Protein AF-A0A950VYV1-F1 (afdb_monomer_lite)

Radius of gyration: 14.4 Å; chains: 1; bounding box: 33×33×34 Å

Structure (mmCIF, N/CA/C/O backbone):
data_AF-A0A950VYV1-F1
#
_entry.id   AF-A0A950VYV1-F1
#
loop_
_atom_site.group_PDB
_atom_site.id
_atom_site.type_symbol
_atom_site.label_atom_id
_atom_site.label_alt_id
_atom_site.label_comp_id
_atom_site.label_asym_id
_atom_site.label_entity_id
_atom_site.label_seq_id
_atom_site.pdbx_PDB_ins_code
_atom_site.Cartn_x
_atom_site.Cartn_y
_atom_site.Cartn_z
_atom_site.occupancy
_atom_site.B_iso_or_equiv
_atom_site.auth_seq_id
_atom_site.auth_com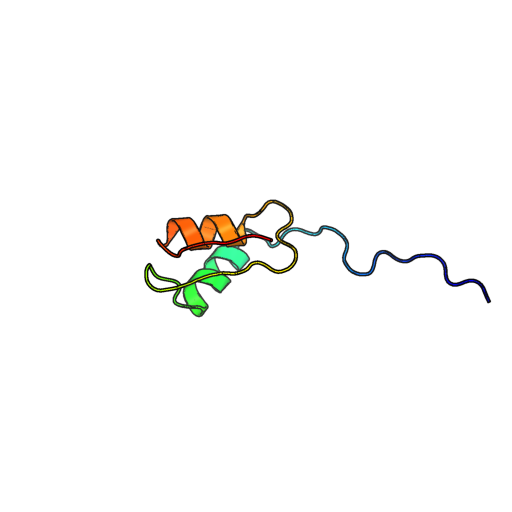p_id
_atom_site.auth_asym_id
_atom_site.auth_atom_id
_atom_site.pdbx_PDB_model_num
ATOM 1 N N . MET A 1 1 ? 19.711 -24.622 -23.684 1.00 49.84 1 MET A N 1
ATOM 2 C CA . MET A 1 1 ? 18.805 -23.457 -23.763 1.00 49.84 1 MET A CA 1
ATOM 3 C C . MET A 1 1 ? 18.835 -22.777 -22.403 1.00 49.84 1 MET A C 1
ATOM 5 O O . MET A 1 1 ? 18.230 -23.278 -21.469 1.00 49.84 1 MET A O 1
ATOM 9 N N . THR A 1 2 ? 19.658 -21.740 -22.249 1.00 60.19 2 THR A N 1
ATOM 10 C CA . THR A 1 2 ? 19.878 -21.076 -20.954 1.00 60.19 2 THR A CA 1
ATOM 11 C C . THR A 1 2 ? 18.876 -19.937 -20.820 1.00 60.19 2 THR A C 1
ATOM 13 O O . THR A 1 2 ? 18.939 -18.977 -21.586 1.00 60.19 2 THR A O 1
ATOM 16 N N . VAL A 1 3 ? 17.934 -20.047 -19.882 1.00 69.25 3 VAL A N 1
ATOM 17 C CA . VAL A 1 3 ? 17.024 -18.948 -19.539 1.00 69.25 3 VAL A CA 1
ATOM 18 C C . VAL A 1 3 ? 17.870 -17.851 -18.896 1.00 69.25 3 VAL A C 1
ATOM 20 O O . VAL A 1 3 ? 18.499 -18.075 -17.863 1.00 69.25 3 VAL A O 1
ATOM 23 N N . ARG A 1 4 ? 17.942 -16.674 -19.525 1.00 70.81 4 ARG A N 1
ATOM 24 C CA . ARG A 1 4 ? 18.505 -15.492 -18.864 1.00 70.81 4 ARG A CA 1
ATOM 25 C C . ARG A 1 4 ? 17.576 -15.128 -17.705 1.00 70.81 4 ARG A C 1
ATOM 27 O O . ARG A 1 4 ? 16.365 -15.118 -17.935 1.00 70.81 4 ARG A O 1
ATOM 34 N N . PRO A 1 5 ? 18.089 -14.827 -16.500 1.00 67.12 5 PRO A N 1
ATOM 35 C CA . PRO A 1 5 ? 17.231 -14.375 -15.418 1.00 67.12 5 PRO A CA 1
ATOM 36 C C . PRO A 1 5 ? 16.583 -13.067 -15.872 1.00 67.12 5 PRO A C 1
ATOM 38 O O . PRO A 1 5 ? 17.251 -12.050 -16.047 1.00 67.12 5 PRO A O 1
ATOM 41 N N . SER A 1 6 ? 15.288 -13.130 -16.161 1.00 77.00 6 SER A N 1
ATOM 42 C CA . SER A 1 6 ? 14.464 -11.953 -16.387 1.00 77.00 6 SER A CA 1
ATOM 43 C C . SER A 1 6 ? 13.907 -11.538 -15.034 1.00 77.00 6 SER A C 1
ATOM 45 O O . SER A 1 6 ? 13.476 -12.375 -14.241 1.00 77.00 6 SER A O 1
ATOM 47 N N . ILE A 1 7 ? 13.964 -10.243 -14.744 1.00 83.75 7 ILE A N 1
ATOM 48 C CA . ILE A 1 7 ? 13.268 -9.688 -13.588 1.00 83.75 7 ILE A CA 1
ATOM 49 C C . ILE A 1 7 ? 11.770 -9.794 -13.878 1.00 83.75 7 ILE A C 1
ATOM 51 O O . ILE A 1 7 ? 11.273 -9.187 -14.823 1.00 83.75 7 ILE A O 1
ATOM 55 N N . LEU A 1 8 ? 11.078 -10.618 -13.088 1.00 88.38 8 LEU A N 1
ATOM 56 C CA . LEU A 1 8 ? 9.654 -10.912 -13.275 1.00 88.38 8 LEU A CA 1
ATOM 57 C C . LEU A 1 8 ? 8.754 -9.752 -12.824 1.00 88.38 8 LEU A C 1
ATOM 59 O O . LEU A 1 8 ? 7.676 -9.568 -13.376 1.00 88.38 8 LEU A O 1
ATOM 63 N N . ALA A 1 9 ? 9.208 -8.965 -11.848 1.00 88.88 9 ALA A N 1
ATOM 64 C CA . ALA A 1 9 ? 8.507 -7.798 -11.324 1.00 88.88 9 ALA A CA 1
ATOM 65 C C . ALA A 1 9 ? 9.527 -6.679 -11.035 1.00 88.88 9 ALA A C 1
ATOM 67 O O . ALA A 1 9 ? 10.082 -6.625 -9.936 1.00 88.88 9 ALA A O 1
ATOM 68 N N . PRO A 1 10 ? 9.867 -5.834 -12.028 1.00 92.19 10 PRO A N 1
ATOM 69 C CA . PRO A 1 10 ? 10.737 -4.687 -11.797 1.00 92.19 10 PRO A CA 1
ATOM 70 C C . PRO A 1 10 ? 10.010 -3.634 -10.960 1.00 92.19 10 PRO A C 1
ATOM 72 O O . PRO A 1 10 ? 8.789 -3.510 -11.020 1.00 92.19 10 PRO A O 1
ATOM 75 N N . TYR A 1 11 ? 10.770 -2.830 -10.221 1.00 94.12 11 TYR A N 1
ATOM 76 C CA . TYR A 1 11 ? 10.210 -1.675 -9.533 1.00 94.12 11 TYR A CA 1
ATOM 77 C C . TYR A 1 11 ? 9.738 -0.632 -10.554 1.00 94.12 11 TYR A C 1
ATOM 79 O O . TYR A 1 11 ? 10.547 0.018 -11.218 1.00 94.12 11 TYR A O 1
ATOM 87 N N . VAL A 1 12 ? 8.420 -0.484 -10.669 1.00 96.19 12 VAL A N 1
ATOM 88 C CA . VAL A 1 12 ? 7.748 0.562 -11.441 1.00 96.19 12 VAL A CA 1
ATOM 89 C C . VAL A 1 12 ? 6.635 1.112 -10.551 1.00 96.19 12 VAL A C 1
ATOM 91 O O . VAL A 1 12 ? 5.660 0.403 -10.306 1.00 96.19 12 VAL A O 1
ATOM 94 N N . PRO A 1 13 ? 6.781 2.329 -10.004 1.00 96.62 13 PRO A N 1
ATOM 95 C CA . PRO A 1 13 ? 5.851 2.823 -9.004 1.00 96.62 13 PRO A CA 1
ATOM 96 C C . PRO A 1 13 ? 4.490 3.184 -9.604 1.00 96.62 13 PRO A C 1
ATOM 98 O O . PRO A 1 13 ? 4.404 3.777 -10.680 1.00 96.62 13 PRO A O 1
ATOM 101 N N . THR A 1 14 ? 3.426 2.920 -8.848 1.00 97.75 14 THR A N 1
ATOM 102 C CA . THR A 1 14 ? 2.067 3.355 -9.189 1.00 97.75 14 THR A CA 1
ATOM 103 C C . THR A 1 14 ? 1.956 4.887 -9.123 1.00 97.75 14 THR A C 1
ATOM 105 O O . THR A 1 14 ? 2.347 5.469 -8.103 1.00 97.75 14 THR A O 1
ATOM 108 N N . PRO A 1 15 ? 1.420 5.571 -10.155 1.00 98.19 15 PRO A N 1
ATOM 109 C CA . PRO A 1 15 ? 1.209 7.019 -10.117 1.00 98.19 15 PRO A CA 1
ATOM 110 C C . PRO A 1 15 ? 0.315 7.457 -8.941 1.00 98.19 15 PRO A C 1
ATOM 112 O O . PRO A 1 15 ? -0.614 6.721 -8.589 1.00 98.19 15 PRO A O 1
ATOM 115 N N . PRO A 1 16 ? 0.558 8.630 -8.324 1.00 97.75 16 PRO A N 1
ATOM 116 C CA . PRO A 1 16 ? -0.192 9.090 -7.150 1.00 97.75 16 PRO A CA 1
ATOM 117 C C . PRO A 1 16 ? -1.715 9.112 -7.340 1.00 97.75 16 PRO A C 1
ATOM 119 O O . PRO A 1 16 ? -2.454 8.642 -6.478 1.00 97.75 16 PRO A O 1
ATOM 122 N N . GLU A 1 17 ? -2.194 9.573 -8.491 1.00 98.19 17 GLU A N 1
ATOM 123 C CA . GLU A 1 17 ? -3.619 9.642 -8.822 1.00 98.19 17 GLU A CA 1
ATOM 124 C C . GLU A 1 17 ? -4.279 8.253 -8.888 1.00 98.19 17 GLU A C 1
ATOM 126 O O . GLU A 1 17 ? -5.452 8.083 -8.542 1.00 98.19 17 GLU A O 1
ATOM 131 N N . VAL A 1 18 ? -3.512 7.230 -9.278 1.00 98.44 18 VAL A N 1
ATOM 132 C CA . VAL A 1 18 ? -3.980 5.842 -9.295 1.00 98.44 18 VAL A CA 1
ATOM 133 C C . VAL A 1 18 ? -4.020 5.288 -7.874 1.00 98.44 18 VAL A C 1
ATOM 135 O O . VAL A 1 18 ? -5.007 4.647 -7.519 1.00 98.44 18 VAL A O 1
ATOM 138 N N . VAL A 1 19 ? -3.026 5.596 -7.032 1.00 98.00 19 VAL A N 1
ATOM 139 C CA . VAL A 1 19 ? -3.035 5.233 -5.601 1.00 98.00 19 VAL A CA 1
ATOM 140 C C . VAL A 1 19 ? -4.271 5.808 -4.903 1.00 98.00 19 VAL A C 1
ATOM 142 O O . VAL A 1 19 ? -4.995 5.078 -4.226 1.00 98.00 19 VAL A O 1
ATOM 145 N N . GLU A 1 20 ? -4.576 7.090 -5.112 1.00 97.50 20 GLU A N 1
ATOM 146 C CA . GLU A 1 20 ? -5.774 7.720 -4.544 1.00 97.50 20 GLU A CA 1
ATOM 147 C C . GLU A 1 20 ? -7.066 7.050 -5.024 1.00 97.50 20 GLU A C 1
ATOM 149 O O . GLU A 1 20 ? -7.990 6.823 -4.235 1.00 97.50 20 GLU A O 1
ATOM 154 N N . CYS A 1 21 ? -7.129 6.697 -6.310 1.00 98.31 21 CYS A N 1
ATOM 155 C CA . CYS A 1 21 ? -8.263 5.985 -6.884 1.00 98.31 21 CYS A CA 1
ATOM 156 C C . CYS A 1 21 ? -8.433 4.588 -6.265 1.00 98.31 21 CYS A C 1
ATOM 158 O O . CYS A 1 21 ? -9.550 4.226 -5.893 1.00 98.31 21 CYS A O 1
ATOM 160 N N . MET A 1 22 ? -7.336 3.843 -6.093 1.00 98.00 22 MET A N 1
ATOM 161 C CA . MET A 1 22 ? -7.326 2.520 -5.460 1.00 98.00 22 MET A CA 1
ATOM 162 C C . MET A 1 22 ? -7.861 2.591 -4.029 1.00 98.00 22 MET A C 1
ATOM 164 O O . MET A 1 22 ? -8.800 1.872 -3.697 1.00 98.00 22 MET A O 1
ATOM 168 N N . ILE A 1 23 ? -7.335 3.510 -3.214 1.00 97.38 23 ILE A N 1
ATOM 169 C CA . ILE A 1 23 ? -7.781 3.722 -1.829 1.00 97.38 23 ILE A CA 1
ATOM 170 C C . ILE A 1 23 ? -9.267 4.103 -1.767 1.00 97.38 23 ILE A C 1
ATOM 172 O O . ILE A 1 23 ? -10.019 3.586 -0.939 1.00 97.38 23 ILE A O 1
ATOM 176 N N . ARG A 1 24 ? -9.718 4.989 -2.664 1.00 97.50 24 ARG A N 1
ATOM 177 C CA . ARG A 1 24 ? -11.116 5.436 -2.721 1.00 97.50 24 ARG A CA 1
ATOM 178 C C . ARG A 1 24 ? -12.072 4.308 -3.107 1.00 97.50 24 ARG A C 1
ATOM 180 O O . ARG A 1 24 ? -13.121 4.183 -2.485 1.00 97.50 24 ARG A O 1
ATOM 187 N N . ILE A 1 25 ? -11.741 3.517 -4.128 1.00 98.00 25 ILE A N 1
ATOM 188 C CA . ILE A 1 25 ? -12.596 2.413 -4.598 1.00 98.00 25 ILE A CA 1
ATOM 189 C C . ILE A 1 25 ? -12.602 1.261 -3.588 1.00 98.00 25 ILE A C 1
ATOM 191 O O . ILE A 1 25 ? -13.641 0.634 -3.400 1.00 98.00 25 ILE A O 1
ATOM 195 N N . ALA A 1 26 ? -11.482 1.016 -2.903 1.00 96.62 26 ALA A N 1
ATOM 196 C CA . ALA A 1 26 ? -11.403 0.027 -1.832 1.00 96.62 26 ALA A CA 1
ATOM 197 C C . ALA A 1 26 ? -12.214 0.420 -0.582 1.00 96.62 26 ALA A C 1
ATOM 199 O O . ALA A 1 26 ? -12.480 -0.436 0.256 1.00 96.62 26 ALA A O 1
ATOM 200 N N . GLY A 1 27 ? -12.610 1.693 -0.441 1.00 96.88 27 GLY A N 1
ATOM 201 C CA . GLY A 1 27 ? -13.350 2.173 0.728 1.00 96.88 27 GLY A CA 1
ATOM 202 C C . GLY A 1 27 ? -12.533 2.117 2.021 1.00 96.88 27 GLY A C 1
ATOM 203 O O . GLY A 1 27 ? -13.105 1.956 3.102 1.00 96.88 27 GLY A O 1
ATOM 204 N N . THR A 1 28 ? -11.205 2.234 1.906 1.00 96.56 28 THR A N 1
ATOM 205 C CA . THR A 1 28 ? -10.277 2.041 3.022 1.00 96.56 28 THR A CA 1
ATOM 206 C C . THR A 1 28 ? -10.576 2.993 4.178 1.00 96.56 28 THR A C 1
ATOM 208 O O . THR A 1 28 ? -10.655 4.212 3.997 1.00 96.56 28 THR A O 1
ATOM 211 N N . ASN A 1 29 ? -10.718 2.431 5.373 1.00 95.38 29 ASN A N 1
ATOM 212 C CA . ASN A 1 29 ? -11.050 3.124 6.610 1.00 95.38 29 ASN A CA 1
ATOM 213 C C . ASN A 1 29 ? -10.317 2.505 7.816 1.00 95.38 29 ASN A C 1
ATOM 215 O O . ASN A 1 29 ? -9.566 1.539 7.698 1.00 95.38 29 ASN A O 1
ATOM 219 N N . ALA A 1 30 ? -10.549 3.058 9.008 1.00 96.31 30 ALA A N 1
ATOM 220 C CA . ALA A 1 30 ? -9.822 2.681 10.220 1.00 96.31 30 ALA A CA 1
ATOM 221 C C . ALA A 1 30 ? -10.045 1.242 10.720 1.00 96.31 30 ALA A C 1
ATOM 223 O O . ALA A 1 30 ? -9.291 0.760 11.568 1.00 96.31 30 ALA A O 1
ATOM 224 N N . ASN A 1 31 ? -11.060 0.544 10.209 1.00 95.94 31 ASN A N 1
ATOM 225 C CA . ASN A 1 31 ? -11.301 -0.854 10.557 1.00 95.94 31 ASN A CA 1
ATOM 226 C C . ASN A 1 31 ? -10.476 -1.827 9.706 1.00 95.94 31 ASN A C 1
ATOM 228 O O . ASN A 1 31 ? -10.376 -3.004 10.062 1.00 95.94 31 ASN A O 1
ATOM 232 N N . ASP A 1 32 ? -9.859 -1.345 8.627 1.00 95.88 32 ASP A N 1
ATOM 233 C CA . ASP A 1 32 ? -9.179 -2.197 7.663 1.00 95.88 32 ASP A CA 1
ATOM 234 C C . ASP A 1 32 ? -7.751 -2.549 8.095 1.00 95.88 32 ASP A C 1
ATOM 236 O O . ASP A 1 32 ? -7.051 -1.785 8.773 1.00 95.88 32 ASP A O 1
ATOM 240 N N . LEU A 1 33 ? -7.328 -3.743 7.679 1.00 95.38 33 LEU A N 1
ATOM 241 C CA . LEU A 1 33 ? -5.942 -4.192 7.697 1.00 95.38 33 LEU A CA 1
ATOM 242 C C . LEU A 1 33 ? -5.482 -4.336 6.246 1.00 95.38 33 LEU A C 1
ATOM 244 O O . LEU A 1 33 ? -6.020 -5.167 5.513 1.00 95.38 33 LEU A O 1
ATOM 248 N N . VAL A 1 34 ? -4.510 -3.523 5.839 1.00 94.75 34 VAL A N 1
ATOM 249 C CA . VAL A 1 34 ? -4.023 -3.468 4.455 1.00 94.75 34 VAL A CA 1
ATOM 250 C C . VAL A 1 34 ? -2.650 -4.126 4.354 1.00 94.75 34 VAL A C 1
ATOM 252 O O . VAL A 1 34 ? -1.803 -3.9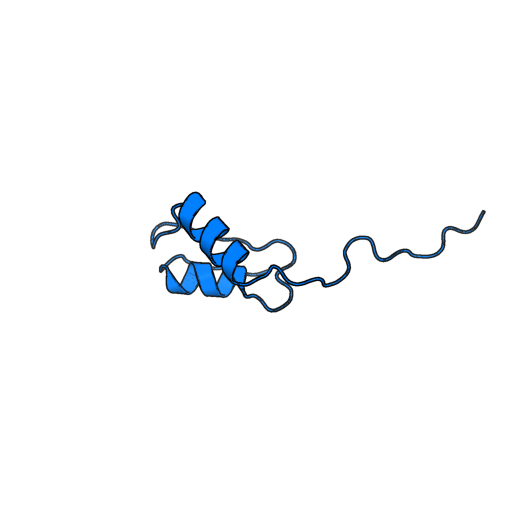54 5.229 1.00 94.75 34 VAL A O 1
ATOM 255 N N . TYR A 1 35 ? -2.464 -4.888 3.276 1.00 95.44 35 TYR A N 1
ATOM 256 C CA . TYR A 1 35 ? -1.194 -5.480 2.870 1.00 95.44 35 TYR A CA 1
ATOM 257 C C . TYR A 1 35 ? -0.876 -5.042 1.441 1.00 95.44 35 TYR A C 1
ATOM 259 O O . TYR A 1 35 ? -1.703 -5.212 0.544 1.00 95.44 35 TYR A O 1
ATOM 267 N N . ASP A 1 36 ? 0.330 -4.520 1.235 1.00 94.44 36 ASP A N 1
ATOM 268 C CA . ASP A 1 36 ? 0.847 -4.128 -0.075 1.00 94.44 36 ASP A CA 1
ATOM 269 C C . ASP A 1 36 ? 1.878 -5.159 -0.561 1.00 94.44 36 ASP A C 1
ATOM 271 O O . ASP A 1 36 ? 2.998 -5.243 -0.047 1.00 94.44 36 ASP A O 1
ATOM 275 N N . LEU A 1 37 ? 1.472 -6.009 -1.508 1.00 94.12 37 LEU A N 1
ATOM 276 C CA . LEU A 1 37 ? 2.284 -7.124 -1.996 1.00 94.12 37 LEU A CA 1
ATOM 277 C C . LEU A 1 37 ? 3.327 -6.628 -3.003 1.00 94.12 37 LEU A C 1
ATOM 279 O O . LEU A 1 37 ? 3.072 -6.571 -4.205 1.00 94.12 37 LEU A O 1
ATOM 283 N N . GLY A 1 38 ? 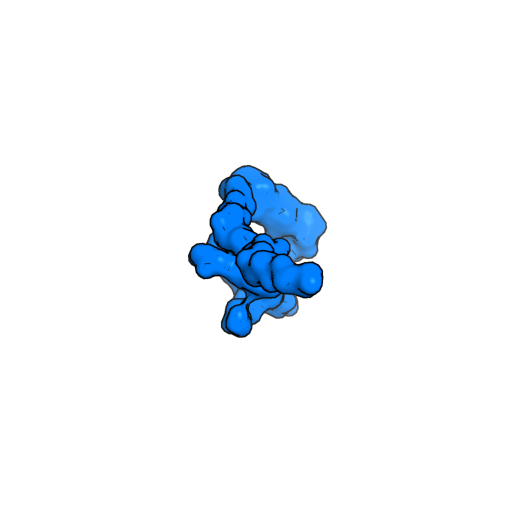4.517 -6.313 -2.491 1.00 92.44 38 GLY A N 1
ATOM 284 C CA . GLY A 1 38 ? 5.585 -5.683 -3.265 1.00 92.44 38 GLY A CA 1
ATOM 285 C C . GLY A 1 38 ? 5.530 -4.166 -3.134 1.00 92.44 38 GLY A C 1
ATOM 286 O O . GLY A 1 38 ? 5.382 -3.459 -4.126 1.00 92.44 38 GLY A O 1
ATOM 287 N N . CYS A 1 39 ? 5.668 -3.674 -1.901 1.00 94.31 39 CYS A N 1
ATOM 288 C CA . CYS A 1 39 ? 5.354 -2.290 -1.554 1.00 94.31 39 CYS A CA 1
ATOM 289 C C . CYS A 1 39 ? 6.232 -1.235 -2.238 1.00 94.31 39 CYS A C 1
ATOM 291 O O . CYS A 1 39 ? 5.852 -0.068 -2.301 1.00 94.31 39 CYS A O 1
ATOM 293 N N . GLY A 1 40 ? 7.397 -1.613 -2.770 1.00 95.12 40 GLY A N 1
ATOM 294 C CA . GLY A 1 40 ? 8.295 -0.671 -3.427 1.00 95.12 40 GLY A CA 1
ATOM 295 C C . GLY A 1 40 ? 8.731 0.433 -2.463 1.00 95.12 40 GLY A C 1
ATOM 296 O O . GLY A 1 40 ? 9.459 0.165 -1.514 1.00 95.12 40 GLY A O 1
ATOM 297 N N . ASP A 1 41 ? 8.279 1.668 -2.694 1.00 96.56 41 ASP A N 1
ATOM 298 C CA . ASP A 1 41 ? 8.502 2.802 -1.785 1.00 96.56 41 ASP A CA 1
ATOM 299 C C . ASP A 1 41 ? 7.406 2.984 -0.716 1.00 96.56 41 ASP A C 1
ATOM 301 O O . ASP A 1 41 ? 7.420 3.958 0.035 1.00 96.56 41 ASP A O 1
ATOM 305 N N . GLY A 1 42 ? 6.453 2.056 -0.639 1.00 96.31 42 GLY A N 1
ATOM 306 C CA . GLY A 1 42 ? 5.403 1.999 0.375 1.00 96.31 42 GLY A CA 1
ATOM 307 C C . GLY A 1 42 ? 4.237 2.954 0.141 1.00 96.31 42 GLY A C 1
ATOM 308 O O . GLY A 1 42 ? 3.388 3.093 1.018 1.00 96.31 42 GLY A O 1
ATOM 309 N N . ARG A 1 43 ? 4.155 3.632 -1.011 1.00 96.88 43 ARG A N 1
ATOM 310 C CA . ARG A 1 43 ? 3.171 4.711 -1.227 1.00 96.88 43 ARG A CA 1
ATOM 311 C C . ARG A 1 43 ? 1.707 4.294 -1.043 1.00 96.88 43 ARG A C 1
ATOM 313 O O . ARG A 1 43 ? 0.910 5.113 -0.594 1.00 96.88 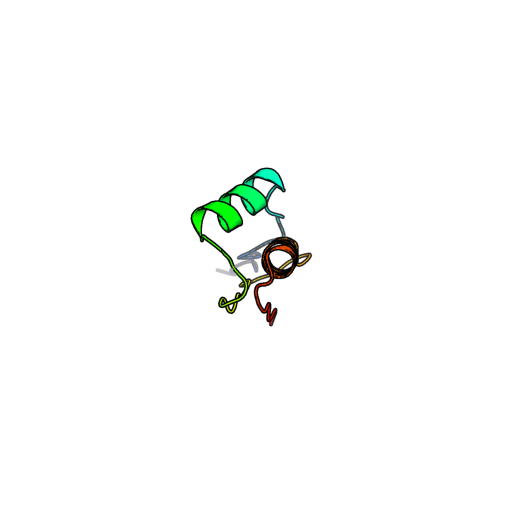43 ARG A O 1
ATOM 320 N N . LE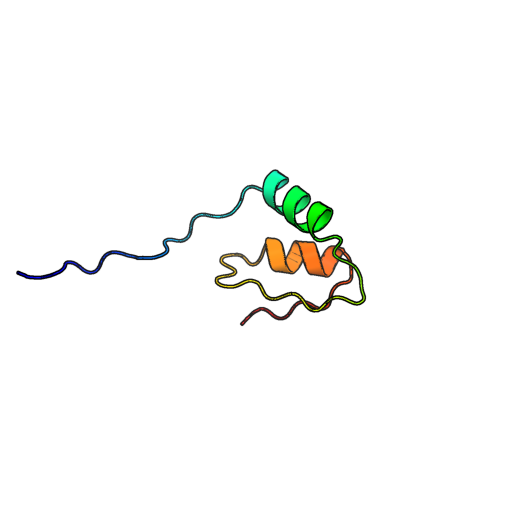U A 1 44 ? 1.340 3.052 -1.369 1.00 96.19 44 LEU A N 1
ATOM 321 C CA . LEU A 1 44 ? -0.033 2.561 -1.201 1.00 96.19 44 LEU A CA 1
ATOM 322 C C . LEU A 1 44 ? -0.331 2.256 0.272 1.00 96.19 44 LEU A C 1
ATOM 324 O O . LEU A 1 44 ? -1.363 2.670 0.796 1.00 96.19 44 LEU A O 1
ATOM 328 N N . ALA A 1 45 ? 0.619 1.607 0.936 1.00 95.88 45 ALA A N 1
ATOM 329 C CA . ALA A 1 45 ? 0.642 1.330 2.367 1.00 95.88 45 ALA A CA 1
ATOM 330 C C . ALA A 1 45 ? 0.499 2.627 3.207 1.00 95.88 45 ALA A C 1
ATOM 332 O O . ALA A 1 45 ? -0.417 2.774 4.023 1.00 95.88 45 ALA A O 1
ATOM 333 N N . ILE A 1 46 ? 1.307 3.646 2.887 1.00 96.44 46 ILE A N 1
ATOM 334 C CA . ILE A 1 46 ? 1.239 4.990 3.485 1.00 96.44 46 ILE A CA 1
ATOM 335 C C . ILE A 1 46 ? -0.123 5.643 3.216 1.00 96.44 46 ILE A C 1
ATOM 337 O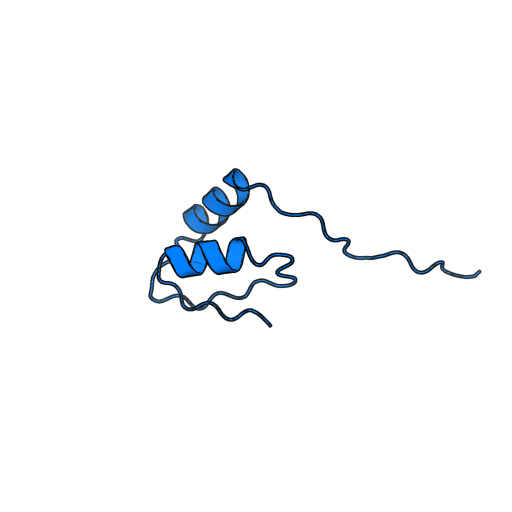 O . ILE A 1 46 ? -0.739 6.183 4.135 1.00 96.44 46 ILE A O 1
ATOM 341 N N . ALA A 1 47 ? -0.622 5.593 1.977 1.00 96.75 47 ALA A N 1
ATOM 342 C CA . ALA A 1 47 ? -1.920 6.173 1.639 1.00 96.75 47 ALA A CA 1
ATOM 343 C C . ALA A 1 47 ? -3.076 5.507 2.408 1.00 96.75 47 ALA A C 1
ATOM 345 O O . ALA A 1 47 ? -3.994 6.202 2.849 1.00 96.75 47 ALA A O 1
ATOM 346 N N . ALA A 1 48 ? -3.019 4.189 2.626 1.00 96.56 48 ALA A N 1
ATOM 347 C CA . ALA A 1 48 ? -3.975 3.466 3.460 1.00 96.56 48 ALA A CA 1
ATOM 348 C C . ALA A 1 48 ? -3.882 3.885 4.936 1.00 96.56 48 ALA A C 1
ATOM 350 O O . ALA A 1 48 ? -4.907 4.180 5.558 1.00 96.56 48 ALA A O 1
ATOM 351 N N . ALA A 1 49 ? -2.669 3.996 5.481 1.00 95.88 49 ALA A N 1
ATOM 352 C CA . ALA A 1 49 ? -2.449 4.457 6.851 1.00 95.88 49 ALA A CA 1
ATOM 353 C C . ALA A 1 49 ? -2.965 5.892 7.075 1.00 95.88 49 ALA A C 1
ATOM 355 O O . ALA A 1 49 ? -3.573 6.180 8.107 1.00 95.88 49 ALA A O 1
ATOM 356 N N . LEU A 1 50 ? -2.825 6.782 6.086 1.00 95.69 50 LEU A N 1
ATOM 357 C CA . LEU A 1 50 ? -3.395 8.136 6.125 1.00 95.69 50 LEU A CA 1
ATOM 358 C C . LEU A 1 50 ? -4.937 8.149 6.121 1.00 95.69 50 LEU A C 1
ATOM 360 O O . LEU A 1 50 ? -5.539 9.137 6.544 1.00 95.69 50 LEU A O 1
ATOM 364 N N . ARG A 1 51 ? -5.597 7.060 5.694 1.00 95.06 51 ARG A N 1
ATOM 365 C CA . ARG A 1 51 ? -7.050 6.846 5.869 1.00 95.06 51 ARG A CA 1
ATOM 366 C C . ARG A 1 51 ? -7.420 6.212 7.213 1.00 95.06 51 ARG A C 1
ATOM 368 O O . ARG A 1 51 ? -8.594 5.945 7.464 1.00 95.06 51 ARG A O 1
ATOM 375 N N . GLY A 1 52 ? -6.437 5.993 8.081 1.00 92.00 52 GLY A N 1
ATOM 376 C CA . GLY A 1 52 ? -6.601 5.409 9.407 1.00 92.00 52 GLY A CA 1
ATOM 377 C C . GLY A 1 52 ? -6.525 3.886 9.434 1.00 92.00 52 GLY A C 1
ATOM 378 O O . GLY A 1 52 ? -6.620 3.318 10.521 1.00 92.00 52 GLY A O 1
ATOM 379 N N . ALA A 1 53 ? -6.359 3.222 8.285 1.00 94.06 53 ALA A N 1
ATOM 380 C CA . ALA A 1 53 ? -6.205 1.774 8.257 1.00 94.06 53 ALA A CA 1
ATOM 381 C C . ALA A 1 53 ? -4.933 1.349 8.994 1.00 94.06 53 ALA A C 1
ATOM 383 O O . ALA A 1 53 ? -3.932 2.070 9.039 1.00 94.06 53 ALA A O 1
ATOM 384 N N . ARG A 1 54 ? -4.956 0.137 9.548 1.00 86.75 54 ARG A N 1
ATOM 385 C CA . ARG A 1 54 ? -3.732 -0.490 10.038 1.00 86.75 54 ARG A CA 1
ATOM 386 C C . ARG A 1 54 ? -3.005 -1.058 8.833 1.00 86.75 54 ARG A C 1
ATOM 388 O O . ARG A 1 54 ? -3.512 -1.956 8.173 1.00 86.75 54 ARG A O 1
ATOM 395 N N . ASP A 1 55 ? -1.827 -0.534 8.557 1.00 73.06 55 ASP A N 1
ATOM 396 C CA . ASP A 1 55 ? -0.977 -1.042 7.493 1.00 73.06 55 ASP A CA 1
ATOM 397 C C . ASP A 1 55 ? 0.088 -1.988 8.068 1.00 73.06 55 ASP A C 1
ATOM 399 O O . ASP A 1 55 ? 0.703 -1.703 9.105 1.00 73.06 55 ASP A O 1
ATOM 403 N N . ARG A 1 56 ? 0.275 -3.141 7.419 1.00 65.94 56 ARG A N 1
ATOM 404 C CA . ARG A 1 56 ? 1.412 -4.032 7.661 1.00 65.94 56 ARG A CA 1
ATOM 405 C C . ARG A 1 56 ? 2.051 -4.390 6.329 1.00 65.94 56 ARG A C 1
ATOM 407 O O . ARG A 1 56 ? 1.622 -5.308 5.637 1.00 65.94 56 ARG A O 1
ATOM 414 N N . SER A 1 57 ? 3.130 -3.694 6.018 1.00 60.09 57 SER A N 1
ATOM 415 C CA . SER A 1 57 ? 4.031 -4.052 4.930 1.00 60.09 57 SER A CA 1
ATOM 416 C C . SER A 1 57 ? 4.922 -5.219 5.387 1.00 60.09 57 SER A C 1
ATOM 418 O O . SER A 1 57 ? 5.443 -5.193 6.506 1.00 60.09 57 SER A O 1
ATOM 420 N N . ALA A 1 58 ? 5.046 -6.256 4.556 1.00 53.56 58 ALA A N 1
ATOM 421 C CA . ALA A 1 58 ? 5.942 -7.398 4.761 1.00 53.56 58 ALA A CA 1
ATOM 422 C C . ALA A 1 58 ? 7.128 -7.320 3.796 1.00 53.56 58 ALA A C 1
ATOM 424 O O . ALA A 1 58 ? 6.911 -6.847 2.656 1.00 53.56 58 ALA A O 1
#

Sequence (58 aa):
MTVRPSILAPYVPTPPEVVECMIRIAGTNANDLVYDLGCGDGRLAIAAALRGARDRSA

Secondary structure (DSSP, 8-state):
-------SS---PPPHHHHHHHHHHHT--TT-EE--TT-TT-HHHHHHHHTTPEE---

Foldseek 3Di:
DDDDDDDPDDDDDDDPVVLVVVCVVVVQAQVAEDEDDCCRVVSNQVVSVVRNHHYDYD

pLDDT: mean 90.04, std 12.37, range [49.84, 98.44]